Protein AF-A0A935QYA3-F1 (afdb_monomer_lite)

Radius of gyration: 26.05 Å; chains: 1; bounding box: 77×39×61 Å

Sequence (156 aa):
MDRRGAEPQGPGVSGHLERPPGGGLLWEVLRAERPELVHIHHLAQLGFGAARLCAEAGAAVALTLHDPHLLCARGQLINRALELCPGPGPDRCAVCLAEHLRARPGLSALAPSRAAWASTRRSSGPSPRRARGRRPSRRSAHETPPGRGFCAARIS

pLDDT: mean 71.77, std 23.1, range [34.03, 98.25]

Structure (mmCIF, N/CA/C/O backbone):
data_AF-A0A935QYA3-F1
#
_entry.id   AF-A0A935QYA3-F1
#
loop_
_atom_site.group_PDB
_atom_site.id
_atom_site.type_symbol
_atom_site.label_atom_id
_atom_site.label_alt_id
_atom_site.label_comp_id
_atom_site.label_asym_id
_atom_site.label_entity_id
_atom_site.label_seq_id
_atom_site.pdbx_PDB_ins_code
_atom_site.Cartn_x
_atom_site.Cartn_y
_atom_site.Cartn_z
_atom_site.occupancy
_atom_site.B_iso_or_equiv
_atom_site.auth_seq_id
_atom_site.auth_comp_id
_atom_site.auth_asym_id
_atom_site.auth_atom_id
_atom_site.pdbx_PDB_model_num
ATOM 1 N N . MET A 1 1 ? 24.873 -28.965 35.260 1.00 43.97 1 MET A N 1
ATOM 2 C CA . MET A 1 1 ? 24.305 -29.534 34.021 1.00 43.97 1 MET A CA 1
ATOM 3 C C . MET A 1 1 ? 22.820 -29.219 33.993 1.00 43.97 1 MET A C 1
ATOM 5 O O . MET A 1 1 ? 22.052 -29.909 34.640 1.00 43.97 1 MET A O 1
ATOM 9 N N . ASP A 1 2 ? 22.440 -28.167 33.276 1.00 37.41 2 ASP A N 1
ATOM 10 C CA . ASP A 1 2 ? 21.095 -28.013 32.717 1.00 37.41 2 ASP A CA 1
ATOM 11 C C . ASP A 1 2 ? 21.296 -27.491 31.289 1.00 37.41 2 ASP A C 1
ATOM 13 O O . ASP A 1 2 ? 21.904 -26.441 31.074 1.00 37.41 2 ASP A O 1
ATOM 17 N N . ARG A 1 3 ? 20.925 -28.325 30.316 1.00 43.88 3 ARG A N 1
ATOM 18 C CA . ARG A 1 3 ? 21.094 -28.098 28.880 1.00 43.88 3 ARG A CA 1
ATOM 19 C C . ARG A 1 3 ? 19.834 -27.412 28.359 1.00 43.88 3 ARG A C 1
ATOM 21 O O . ARG A 1 3 ? 18.959 -28.073 27.811 1.00 43.88 3 ARG A O 1
ATOM 28 N N . ARG A 1 4 ? 19.762 -26.087 28.467 1.00 44.53 4 ARG A N 1
ATOM 29 C CA . ARG A 1 4 ? 18.854 -25.297 27.624 1.00 44.53 4 ARG A CA 1
ATOM 30 C C . ARG A 1 4 ? 19.629 -24.811 26.412 1.00 44.53 4 ARG A C 1
ATOM 32 O O . ARG A 1 4 ? 20.399 -23.860 26.482 1.00 44.53 4 ARG A O 1
ATOM 39 N N . GLY A 1 5 ? 19.497 -25.597 25.345 1.00 34.03 5 GLY A N 1
ATOM 40 C CA . GLY A 1 5 ? 20.102 -25.348 24.048 1.00 34.03 5 GLY A CA 1
ATOM 41 C C . GLY A 1 5 ? 19.712 -23.974 23.522 1.00 34.03 5 GLY A C 1
ATOM 42 O O . GLY A 1 5 ? 18.558 -23.567 23.615 1.00 34.03 5 GLY A O 1
ATOM 43 N N . ALA A 1 6 ? 20.713 -23.274 22.998 1.00 37.97 6 ALA A N 1
ATOM 44 C CA . ALA A 1 6 ? 20.546 -22.034 22.272 1.00 37.97 6 ALA A CA 1
ATOM 45 C C . ALA A 1 6 ? 19.628 -22.272 21.068 1.00 37.97 6 ALA A C 1
ATOM 47 O O . ALA A 1 6 ? 19.945 -23.066 20.180 1.00 37.97 6 ALA A O 1
ATOM 48 N N . GLU A 1 7 ? 18.489 -21.588 21.055 1.00 38.00 7 GLU A N 1
ATOM 49 C CA . GLU A 1 7 ? 17.663 -21.456 19.864 1.00 38.00 7 GLU A CA 1
ATOM 50 C C . GLU A 1 7 ? 18.465 -20.643 18.829 1.00 38.00 7 GLU A C 1
ATOM 52 O O . GLU A 1 7 ? 19.023 -19.594 19.178 1.00 38.00 7 GLU A O 1
ATOM 57 N N . PRO A 1 8 ? 18.629 -21.123 17.584 1.00 36.47 8 PRO A N 1
ATOM 58 C CA . PRO A 1 8 ? 19.447 -20.423 16.611 1.00 36.47 8 PRO A CA 1
ATOM 59 C C . PRO A 1 8 ? 18.724 -19.143 16.188 1.00 36.47 8 PRO A C 1
ATOM 61 O O . PRO A 1 8 ? 17.626 -19.187 15.638 1.00 36.47 8 PRO A O 1
ATOM 64 N N . GLN A 1 9 ? 19.363 -17.998 16.430 1.00 38.69 9 GLN A N 1
ATOM 65 C CA . GLN A 1 9 ? 18.914 -16.705 15.924 1.00 38.69 9 GLN A CA 1
ATOM 66 C C . GLN A 1 9 ? 19.033 -16.702 14.393 1.00 38.69 9 GLN A C 1
ATOM 68 O O . GLN A 1 9 ? 20.090 -16.411 13.831 1.00 38.69 9 GLN A O 1
ATOM 73 N N . GLY A 1 10 ? 17.955 -17.101 13.716 1.00 34.72 10 GLY A N 1
ATOM 74 C CA . GLY A 1 10 ? 17.811 -16.965 12.270 1.00 34.72 10 GLY A CA 1
ATOM 75 C C . GLY A 1 10 ? 17.764 -15.488 11.856 1.00 34.72 10 GLY A C 1
ATOM 76 O O . GLY A 1 10 ? 17.430 -14.627 12.673 1.00 34.72 10 GLY A O 1
ATOM 77 N N . PRO A 1 11 ? 18.111 -15.160 10.600 1.00 35.81 11 PRO A N 1
ATOM 78 C CA . PRO A 1 11 ? 18.190 -13.778 10.153 1.00 35.81 11 PRO A CA 1
ATOM 79 C C . PRO A 1 11 ? 16.805 -13.125 10.231 1.00 35.81 11 PRO A C 1
ATOM 81 O O . PRO A 1 11 ? 15.847 -13.595 9.617 1.00 35.81 11 PRO A O 1
ATOM 84 N N . GLY A 1 12 ? 16.721 -12.044 11.009 1.00 34.72 12 GLY A N 1
ATOM 85 C CA . GLY A 1 12 ? 15.501 -11.285 11.253 1.00 34.72 12 GLY A CA 1
ATOM 86 C C . GLY A 1 12 ? 14.812 -10.877 9.954 1.00 34.72 12 GLY A C 1
ATOM 87 O O . GLY A 1 12 ? 15.365 -10.157 9.118 1.00 34.72 12 GLY A O 1
ATOM 88 N N . VAL A 1 13 ? 13.574 -11.334 9.794 1.00 40.66 13 VAL A N 1
ATOM 89 C CA . VAL A 1 13 ? 12.679 -10.904 8.723 1.00 40.66 13 VAL A CA 1
ATOM 90 C C . VAL A 1 13 ? 12.331 -9.434 8.978 1.00 40.66 13 VAL A C 1
ATOM 92 O O . VAL A 1 13 ? 11.560 -9.083 9.865 1.00 40.66 13 VAL A O 1
ATOM 95 N N . SER A 1 14 ? 12.957 -8.546 8.205 1.00 36.50 14 SER A N 1
ATOM 96 C CA . SER A 1 14 ? 12.685 -7.108 8.220 1.00 36.50 14 SER A CA 1
ATOM 97 C C . SER A 1 14 ? 11.328 -6.824 7.579 1.00 36.50 14 SER A C 1
ATOM 99 O O . SER A 1 14 ? 11.228 -6.572 6.379 1.00 36.50 14 SER A O 1
ATOM 101 N N . GLY A 1 15 ? 10.268 -6.870 8.375 1.00 34.34 15 GLY A N 1
ATOM 102 C CA . GLY A 1 15 ? 8.948 -6.435 7.945 1.00 34.34 15 GLY A CA 1
ATOM 103 C C . GLY A 1 15 ? 8.024 -6.272 9.134 1.00 34.34 15 GLY A C 1
ATOM 104 O O . GLY A 1 15 ? 7.531 -7.277 9.610 1.00 34.34 15 GLY A O 1
ATOM 105 N N . HIS A 1 16 ? 7.846 -5.020 9.580 1.00 45.81 16 HIS A N 1
ATOM 106 C CA . HIS A 1 16 ? 6.740 -4.345 10.299 1.00 45.81 16 HIS A CA 1
ATOM 107 C C . HIS A 1 16 ? 5.545 -5.137 10.901 1.00 45.81 16 HIS A C 1
ATOM 109 O O . HIS A 1 16 ? 4.469 -4.569 11.073 1.00 45.81 16 HIS A O 1
ATOM 115 N N . LEU A 1 17 ? 5.684 -6.416 11.230 1.00 44.78 17 LEU A N 1
ATOM 116 C CA . LEU A 1 17 ? 4.629 -7.268 11.775 1.00 44.78 17 LEU A CA 1
ATOM 117 C C . LEU A 1 17 ? 4.764 -7.458 13.290 1.00 44.78 17 LEU A C 1
ATOM 119 O O . LEU A 1 17 ? 3.824 -7.924 13.928 1.00 44.78 17 LEU A O 1
ATOM 123 N N . GLU A 1 18 ? 5.906 -7.087 13.872 1.00 47.34 18 GLU A N 1
ATOM 124 C CA . GLU A 1 18 ? 6.115 -7.125 15.316 1.00 47.34 18 GLU A CA 1
ATOM 125 C C . GLU A 1 18 ? 5.677 -5.806 15.959 1.00 47.34 18 GLU A C 1
ATOM 127 O O . GLU A 1 18 ? 6.118 -4.715 15.595 1.00 47.34 18 GLU A O 1
ATOM 132 N N . ARG A 1 19 ? 4.768 -5.927 16.929 1.00 54.94 19 ARG A N 1
ATOM 133 C CA . ARG A 1 19 ? 4.268 -4.834 17.766 1.00 54.94 19 ARG A CA 1
ATOM 134 C C . ARG A 1 19 ? 5.417 -4.287 18.633 1.00 54.94 19 ARG A C 1
ATOM 136 O O . ARG A 1 19 ? 5.874 -5.034 19.500 1.00 54.94 19 ARG A O 1
ATOM 143 N N . PRO A 1 20 ? 5.845 -3.015 18.500 1.00 47.22 20 PRO A N 1
ATOM 144 C CA . PRO A 1 20 ? 6.753 -2.426 19.479 1.00 47.22 20 PRO A CA 1
ATOM 145 C C . PRO A 1 20 ? 6.074 -2.370 20.864 1.00 47.22 20 PRO A C 1
ATOM 147 O O . PRO A 1 20 ? 4.853 -2.191 20.943 1.00 47.22 20 PRO A O 1
ATOM 150 N N . PRO A 1 21 ? 6.812 -2.568 21.971 1.00 44.06 21 PRO A N 1
ATOM 151 C CA . PRO A 1 21 ? 6.255 -2.415 23.312 1.00 44.06 21 PRO A CA 1
ATOM 152 C C . PRO A 1 21 ? 5.794 -0.962 23.513 1.00 44.06 21 PRO A C 1
ATOM 154 O O . PRO A 1 21 ? 6.567 -0.033 23.312 1.00 44.06 21 PRO A O 1
ATOM 157 N N . GLY A 1 22 ? 4.520 -0.785 23.880 1.00 53.19 22 GLY A N 1
ATOM 158 C CA . GLY A 1 22 ? 3.802 0.486 23.725 1.00 53.19 22 GLY A CA 1
ATOM 159 C C . GLY A 1 22 ? 3.168 0.538 22.337 1.00 53.19 22 GLY A C 1
ATOM 160 O O . GLY A 1 22 ? 3.839 0.836 21.356 1.00 53.19 22 GLY A O 1
ATOM 161 N N . GLY A 1 23 ? 1.894 0.134 22.238 1.00 58.88 23 GLY A N 1
ATOM 162 C CA . GLY A 1 23 ? 1.193 0.051 20.954 1.00 58.88 23 GLY A CA 1
ATOM 163 C C . GLY A 1 23 ? 1.338 1.364 20.189 1.00 58.88 23 GLY A C 1
ATOM 164 O O . GLY A 1 23 ? 1.126 2.415 20.773 1.00 58.88 23 GLY A O 1
ATOM 165 N N . GLY A 1 24 ? 1.756 1.303 18.921 1.00 80.19 24 GLY A N 1
ATOM 166 C CA . GLY A 1 24 ? 2.082 2.506 18.144 1.00 80.19 24 GLY A CA 1
ATOM 167 C C . GLY A 1 24 ? 0.908 3.482 18.000 1.00 80.19 24 GLY A C 1
ATOM 168 O O . GLY A 1 24 ? -0.212 3.164 18.381 1.00 80.19 24 GLY A O 1
ATOM 169 N N . LEU A 1 25 ? 1.143 4.639 17.374 1.00 87.12 25 LEU A N 1
ATOM 170 C CA . LEU A 1 25 ? 0.204 5.778 17.292 1.00 87.12 25 LEU A CA 1
ATOM 171 C C . LEU A 1 25 ? -1.274 5.410 17.050 1.00 87.12 25 LEU A C 1
ATOM 173 O O . LEU A 1 25 ? -2.162 5.970 17.684 1.00 87.12 25 LEU A O 1
ATOM 177 N N . LEU A 1 26 ? -1.562 4.449 16.163 1.00 89.69 26 LEU A N 1
ATOM 178 C CA . LEU A 1 26 ? -2.937 3.997 15.917 1.00 89.69 26 LEU A CA 1
ATOM 179 C C . LEU A 1 26 ? -3.597 3.411 17.179 1.00 89.69 26 LEU A C 1
ATOM 181 O O . LEU A 1 26 ? -4.759 3.690 17.449 1.00 89.69 26 LEU A O 1
ATOM 185 N N . TRP A 1 27 ? -2.867 2.617 17.962 1.00 91.06 27 TRP A N 1
ATOM 186 C CA . TRP A 1 27 ? -3.356 2.047 19.217 1.00 91.06 27 TRP A CA 1
ATOM 187 C C . TRP A 1 27 ? -3.656 3.123 20.260 1.00 91.06 27 TRP A C 1
ATOM 189 O O . TRP A 1 27 ? -4.688 3.059 20.926 1.00 91.06 27 TRP A O 1
ATOM 199 N N . GLU A 1 28 ? -2.774 4.113 20.391 1.00 92.00 28 GLU A N 1
ATOM 200 C CA . GLU A 1 28 ? -2.955 5.223 21.330 1.00 92.00 28 GLU A CA 1
ATOM 201 C C . GLU A 1 28 ? -4.242 5.994 21.017 1.00 92.00 28 GLU A C 1
ATOM 203 O O . GLU A 1 28 ? -5.062 6.211 21.911 1.00 92.00 28 GLU A O 1
ATOM 208 N N . VAL A 1 29 ? -4.478 6.296 19.736 1.00 93.88 29 VAL A N 1
ATOM 209 C CA . VAL A 1 29 ? -5.713 6.944 19.270 1.00 93.88 29 VAL A CA 1
ATOM 210 C C . VAL A 1 29 ? -6.939 6.071 19.543 1.00 93.88 29 VAL A C 1
ATOM 212 O O . VAL A 1 29 ? -7.921 6.554 20.098 1.00 93.88 29 VAL A O 1
ATOM 215 N N . LEU A 1 30 ? -6.891 4.774 19.223 1.00 94.75 30 LEU A N 1
ATOM 216 C CA . LEU A 1 30 ? -8.014 3.859 19.469 1.00 94.75 30 LEU A CA 1
ATOM 217 C C . LEU A 1 30 ? -8.387 3.783 20.957 1.00 94.75 30 LEU A C 1
ATOM 219 O O . LEU A 1 30 ? -9.569 3.721 21.297 1.00 94.7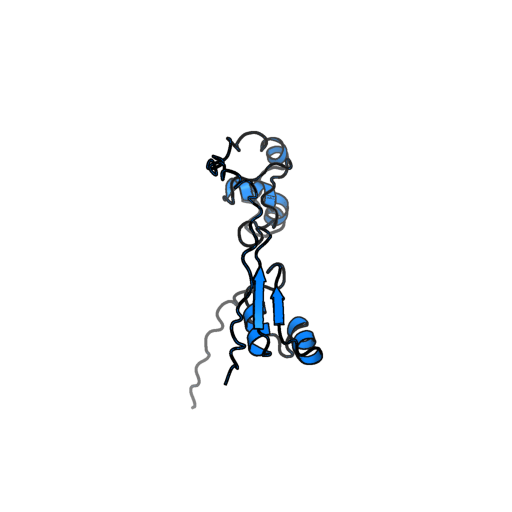5 30 LEU A O 1
ATOM 223 N N . ARG A 1 31 ? -7.392 3.805 21.851 1.00 93.81 31 ARG A N 1
ATOM 224 C CA . ARG A 1 31 ? -7.606 3.774 23.305 1.00 93.81 31 ARG A CA 1
ATOM 225 C C . ARG A 1 31 ? -8.141 5.090 23.857 1.00 93.81 31 ARG A C 1
ATOM 227 O O . ARG A 1 31 ? -8.934 5.039 24.796 1.00 93.81 31 ARG A O 1
ATOM 234 N N . ALA A 1 32 ? -7.702 6.220 23.311 1.00 95.56 32 ALA A N 1
ATOM 235 C CA . ALA A 1 32 ? -8.160 7.541 23.723 1.00 95.56 32 ALA A CA 1
ATOM 236 C C . ALA A 1 32 ? -9.602 7.804 23.261 1.00 95.56 32 ALA A C 1
ATOM 238 O O . ALA A 1 32 ? -10.463 8.130 24.076 1.00 95.56 32 ALA A O 1
ATOM 239 N N . GLU A 1 33 ? -9.873 7.582 21.975 1.00 97.50 33 GLU A N 1
ATOM 240 C CA . GLU A 1 33 ? -11.150 7.938 21.348 1.00 97.50 33 GLU A CA 1
ATOM 241 C C . GLU A 1 33 ? -12.244 6.888 21.576 1.00 97.50 33 GLU A C 1
ATOM 243 O O . GLU A 1 33 ? -13.425 7.224 21.599 1.00 97.50 33 GLU A O 1
ATOM 248 N N . ARG A 1 34 ? -11.869 5.614 21.766 1.00 97.44 34 ARG A N 1
ATOM 249 C CA . ARG A 1 34 ? -12.795 4.473 21.922 1.00 97.44 34 ARG A CA 1
ATOM 250 C C . ARG A 1 34 ? -13.919 4.459 20.864 1.00 97.44 34 ARG A C 1
ATOM 252 O O . ARG A 1 34 ? -15.096 4.440 21.227 1.00 97.44 34 ARG A O 1
ATOM 259 N N . PRO A 1 35 ? -13.583 4.484 19.561 1.00 97.94 35 PRO A N 1
ATOM 260 C CA . PRO A 1 35 ? -14.585 4.572 18.508 1.00 97.94 35 PRO A CA 1
ATOM 261 C C . PRO A 1 35 ? -15.424 3.294 18.412 1.00 97.94 35 PRO A C 1
ATOM 263 O O . PRO A 1 35 ? -14.902 2.185 18.506 1.00 97.94 35 PRO A O 1
ATOM 266 N N . GLU A 1 36 ? -16.715 3.448 18.124 1.00 98.25 36 GLU A N 1
ATOM 267 C CA . GLU A 1 36 ? -17.612 2.318 17.835 1.00 98.25 36 GLU A CA 1
ATOM 268 C C . GLU A 1 36 ? -17.390 1.757 16.420 1.00 98.25 36 GLU A C 1
ATOM 270 O O . GLU A 1 36 ? -17.580 0.565 16.175 1.00 98.25 36 GLU A O 1
ATOM 275 N N . LEU A 1 37 ? -16.956 2.609 15.483 1.00 97.94 37 LEU A N 1
ATOM 276 C CA . LEU A 1 37 ? -16.696 2.267 14.086 1.00 97.94 37 LEU A CA 1
ATOM 277 C C . LEU A 1 37 ? -15.431 2.966 13.584 1.00 97.94 37 LEU A C 1
ATOM 279 O O . LEU A 1 37 ? -15.283 4.180 13.710 1.00 97.94 37 LEU A O 1
ATOM 283 N N . VAL A 1 38 ? -14.563 2.204 12.925 1.00 97.19 38 VAL A N 1
ATOM 284 C CA . VAL A 1 38 ? -13.417 2.719 12.174 1.00 97.19 38 VAL A CA 1
ATOM 285 C C . VAL A 1 38 ? -13.624 2.435 10.692 1.00 97.19 38 VAL A C 1
ATOM 287 O O . VAL A 1 38 ? -13.772 1.285 10.277 1.00 97.19 38 VAL A O 1
ATOM 290 N N . HIS A 1 39 ? -13.602 3.488 9.875 1.00 96.75 39 HIS A N 1
ATOM 291 C CA . HIS A 1 39 ? -13.653 3.376 8.418 1.00 96.75 39 HIS A CA 1
ATOM 292 C C . HIS A 1 39 ? -12.259 3.566 7.820 1.00 96.75 39 HIS A C 1
ATOM 294 O O . HIS A 1 39 ? -11.719 4.668 7.799 1.00 96.75 39 HIS A O 1
ATOM 300 N N . ILE A 1 40 ? -11.675 2.485 7.312 1.00 93.56 40 ILE A N 1
ATOM 301 C CA . ILE A 1 40 ? -10.367 2.489 6.661 1.00 93.56 40 ILE A CA 1
ATOM 302 C C . ILE A 1 40 ? -10.561 2.718 5.162 1.00 93.56 40 ILE A C 1
ATOM 304 O O . ILE A 1 40 ? -11.195 1.920 4.467 1.00 93.56 40 ILE A O 1
ATOM 308 N N . HIS A 1 41 ? -10.000 3.816 4.661 1.00 91.94 41 HIS A N 1
ATOM 309 C CA . HIS A 1 41 ? -10.077 4.197 3.248 1.00 91.94 41 HIS A CA 1
ATOM 310 C C . HIS A 1 41 ? -8.922 3.617 2.429 1.00 91.94 41 HIS A C 1
ATOM 312 O O . HIS A 1 41 ? -9.090 3.306 1.259 1.00 91.94 41 HIS A O 1
ATOM 318 N N . HIS A 1 42 ? -7.751 3.428 3.029 1.00 88.69 42 HIS A N 1
ATOM 319 C CA . HIS A 1 42 ? -6.623 2.786 2.366 1.00 88.69 42 HIS A CA 1
ATOM 320 C C . HIS A 1 42 ? -5.668 2.181 3.388 1.00 88.69 42 HIS A C 1
ATOM 322 O O . HIS A 1 42 ? -5.557 2.657 4.517 1.00 88.69 42 HIS A O 1
ATOM 328 N N . LEU A 1 43 ? -4.926 1.153 2.984 1.00 87.31 43 LEU A N 1
ATOM 329 C CA . LEU A 1 43 ? -3.956 0.473 3.854 1.00 87.31 43 LEU A CA 1
ATOM 330 C C . LEU A 1 43 ? -2.526 1.007 3.696 1.00 87.31 43 LEU A C 1
ATOM 332 O O . LEU A 1 43 ? -1.592 0.475 4.299 1.00 87.31 43 LEU A O 1
ATOM 336 N N . ALA A 1 44 ? -2.347 2.060 2.895 1.00 83.88 44 ALA A N 1
ATOM 337 C CA . ALA A 1 44 ? -1.072 2.747 2.742 1.00 83.88 44 ALA A CA 1
ATOM 338 C C . ALA A 1 44 ? -0.518 3.142 4.112 1.00 83.88 44 ALA A C 1
ATOM 340 O O . ALA A 1 44 ? -1.217 3.793 4.883 1.00 83.88 44 ALA A O 1
ATOM 341 N N . GLN A 1 45 ? 0.723 2.746 4.408 1.00 81.00 45 GLN A N 1
ATOM 342 C CA . GLN A 1 45 ? 1.437 3.048 5.662 1.00 81.00 45 GLN A CA 1
ATOM 343 C C . GLN A 1 45 ? 0.827 2.458 6.949 1.00 81.00 45 GLN A C 1
ATOM 345 O O . GLN A 1 45 ? 1.512 2.400 7.963 1.00 81.00 45 GLN A O 1
ATOM 350 N N . LEU A 1 46 ? -0.415 1.973 6.912 1.00 82.44 46 LEU A N 1
ATOM 351 C CA . L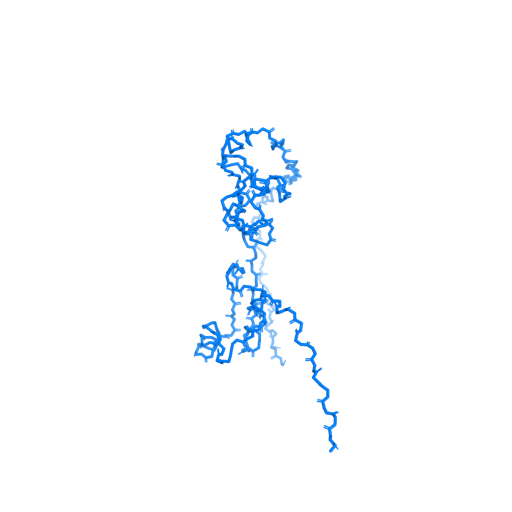EU A 1 46 ? -1.091 1.332 8.042 1.00 82.44 46 LEU A CA 1
ATOM 352 C C . LEU A 1 46 ? -0.836 -0.183 8.075 1.00 82.44 46 LEU A C 1
ATOM 354 O O . LEU A 1 46 ? -0.811 -0.799 9.139 1.00 82.44 46 LEU A O 1
ATOM 358 N N . GLY A 1 47 ? -0.630 -0.782 6.897 1.00 82.50 47 GLY A N 1
ATOM 359 C CA . GLY A 1 47 ? -0.445 -2.221 6.741 1.00 82.50 47 GLY A CA 1
ATOM 360 C C . GLY A 1 47 ? -1.718 -3.026 7.021 1.00 82.50 47 GLY A C 1
ATOM 361 O O . GLY A 1 47 ? -2.753 -2.504 7.431 1.00 82.50 47 GLY A O 1
ATOM 362 N N . PHE A 1 48 ? -1.651 -4.340 6.796 1.00 81.94 48 PHE A N 1
ATOM 363 C CA . PHE A 1 48 ? -2.804 -5.232 6.986 1.00 81.94 48 PHE A CA 1
ATOM 364 C C . PHE A 1 48 ? -3.170 -5.454 8.462 1.00 81.94 48 PHE A C 1
ATOM 366 O O . PHE A 1 48 ? -4.307 -5.808 8.765 1.00 81.94 48 PHE A O 1
ATOM 373 N N . GLY A 1 49 ? -2.231 -5.216 9.385 1.00 86.56 49 GLY A N 1
ATOM 374 C CA . GLY A 1 49 ? -2.459 -5.359 10.826 1.00 86.56 49 GLY A CA 1
ATOM 375 C C . GLY A 1 49 ? -3.410 -4.313 11.412 1.00 86.56 49 GLY A C 1
ATOM 376 O O . GLY A 1 49 ? -3.989 -4.547 12.467 1.00 86.56 49 GLY A O 1
ATOM 377 N N . ALA A 1 50 ? -3.627 -3.191 10.725 1.00 89.25 50 ALA A N 1
ATOM 378 C CA . ALA A 1 50 ? -4.438 -2.089 11.231 1.00 89.25 50 ALA A CA 1
ATOM 379 C C . ALA A 1 50 ? -5.897 -2.473 11.494 1.00 89.25 50 ALA A C 1
ATOM 381 O O . ALA A 1 50 ? -6.435 -2.165 12.551 1.00 89.25 50 ALA A O 1
ATOM 382 N N . ALA A 1 51 ? -6.523 -3.198 10.562 1.00 91.00 51 ALA A N 1
ATOM 383 C CA . ALA A 1 51 ? -7.903 -3.650 10.723 1.00 91.00 51 ALA A CA 1
ATOM 384 C C . ALA A 1 51 ? -8.049 -4.581 11.936 1.00 91.00 51 ALA A C 1
ATOM 386 O O . ALA A 1 51 ? -8.996 -4.457 12.710 1.00 91.00 51 ALA A O 1
ATOM 387 N N . ARG A 1 52 ? -7.069 -5.472 12.133 1.00 89.50 52 ARG A N 1
ATOM 388 C CA . ARG A 1 52 ? -7.003 -6.341 13.310 1.00 89.50 52 ARG A CA 1
ATOM 389 C C . ARG A 1 52 ? -6.853 -5.522 14.592 1.00 89.50 52 ARG A C 1
ATOM 391 O O . ARG A 1 52 ? -7.576 -5.779 15.544 1.00 89.50 52 ARG A O 1
ATOM 398 N N . LEU A 1 53 ? -5.977 -4.518 14.595 1.00 91.50 53 LEU A N 1
ATOM 399 C CA . LEU A 1 53 ? -5.756 -3.652 15.752 1.00 91.50 53 LEU A CA 1
ATOM 400 C C . LEU A 1 53 ? -7.023 -2.873 16.146 1.00 91.50 53 LEU A C 1
ATOM 402 O O . LEU A 1 53 ? -7.339 -2.775 17.328 1.00 91.50 53 LEU A O 1
ATOM 406 N N . CYS A 1 54 ? -7.778 -2.359 15.169 1.00 93.75 54 CYS A N 1
ATOM 407 C CA . CYS A 1 54 ? -9.062 -1.696 15.415 1.00 93.75 54 CYS A CA 1
ATOM 408 C C . CYS A 1 54 ? -10.096 -2.651 16.029 1.00 93.75 54 CYS A C 1
ATOM 410 O O . CYS A 1 54 ? -10.762 -2.287 16.996 1.00 93.75 54 CYS A O 1
ATOM 412 N N . ALA A 1 55 ? -10.191 -3.878 15.507 1.00 92.19 55 ALA A N 1
ATOM 413 C CA . ALA A 1 55 ? -11.088 -4.895 16.050 1.00 92.19 55 ALA A CA 1
ATOM 414 C C . ALA A 1 55 ? -10.689 -5.313 17.479 1.00 92.19 55 ALA A C 1
ATOM 416 O O . ALA A 1 55 ? -11.548 -5.430 18.349 1.00 92.19 55 ALA A O 1
ATOM 417 N N . GLU A 1 56 ? -9.390 -5.473 17.752 1.00 93.12 56 GLU A N 1
ATOM 418 C CA . GLU A 1 56 ? -8.862 -5.763 19.096 1.00 93.12 56 GLU A CA 1
ATOM 419 C C . GLU A 1 56 ? -9.123 -4.622 20.095 1.00 93.12 56 GLU A C 1
ATOM 421 O O . GLU A 1 56 ? -9.262 -4.869 21.292 1.00 93.12 56 GLU A O 1
ATOM 426 N N . ALA A 1 57 ? -9.239 -3.378 19.619 1.00 93.31 57 ALA A N 1
ATOM 427 C CA . ALA A 1 57 ? -9.646 -2.234 20.433 1.00 93.31 57 ALA A CA 1
ATOM 428 C C . ALA A 1 57 ? -11.166 -2.161 20.695 1.00 93.31 57 ALA A C 1
ATOM 430 O O . ALA A 1 57 ? -11.603 -1.297 21.454 1.00 93.31 57 ALA A O 1
ATOM 431 N N . GLY A 1 58 ? -11.961 -3.059 20.102 1.00 96.19 58 GLY A N 1
ATOM 432 C CA . GLY A 1 58 ? -13.413 -3.137 20.284 1.00 96.19 58 GLY A CA 1
ATOM 433 C C . GLY A 1 58 ? -14.242 -2.376 19.246 1.00 96.19 58 GLY A C 1
ATOM 434 O O . GLY A 1 58 ? -15.461 -2.319 19.388 1.00 96.19 58 GLY A O 1
ATOM 435 N N . ALA A 1 59 ? -13.621 -1.817 18.203 1.00 97.81 59 ALA A N 1
ATOM 436 C CA . ALA A 1 59 ? -14.338 -1.102 17.151 1.00 97.81 59 ALA A CA 1
ATOM 437 C C . ALA A 1 59 ? -14.842 -2.049 16.049 1.00 97.81 59 ALA A C 1
ATOM 439 O O . ALA A 1 59 ? -14.138 -2.976 15.632 1.00 97.81 59 ALA A O 1
ATOM 440 N N . ALA A 1 60 ? -16.020 -1.765 15.488 1.00 97.75 60 ALA A N 1
ATOM 441 C CA . ALA A 1 60 ? -16.400 -2.305 14.187 1.00 97.75 60 ALA A CA 1
ATOM 442 C C . ALA A 1 60 ? -15.488 -1.718 13.095 1.00 97.75 60 ALA A C 1
ATOM 444 O O . ALA A 1 60 ? -15.047 -0.572 13.191 1.00 97.75 60 ALA A O 1
ATOM 445 N N . VAL A 1 61 ? -15.206 -2.481 12.034 1.00 96.50 61 VAL A N 1
ATOM 446 C CA . VAL A 1 61 ? -14.295 -2.043 10.963 1.00 96.50 61 VAL A CA 1
ATOM 447 C C . VAL A 1 61 ? -14.997 -2.081 9.613 1.00 96.50 61 VAL A C 1
ATOM 449 O O . VAL A 1 61 ? -15.395 -3.143 9.136 1.00 96.50 61 VAL A O 1
ATOM 452 N N . ALA A 1 62 ? -15.094 -0.922 8.965 1.00 96.62 62 ALA A N 1
ATOM 453 C CA . ALA A 1 62 ? -15.466 -0.804 7.561 1.00 96.62 62 ALA A CA 1
ATOM 454 C C . ALA A 1 62 ? -14.203 -0.557 6.729 1.00 96.62 62 ALA A C 1
ATOM 456 O O . ALA A 1 62 ? -13.430 0.348 7.025 1.00 96.62 62 ALA A O 1
ATOM 457 N N . LEU A 1 63 ? -13.988 -1.338 5.671 1.00 93.44 63 LEU A N 1
ATOM 458 C CA . LEU A 1 63 ? -12.866 -1.156 4.748 1.00 93.44 63 LEU A CA 1
ATOM 459 C C . LEU A 1 63 ? -13.400 -0.812 3.359 1.00 93.44 63 LEU A C 1
ATOM 461 O O . LEU A 1 63 ? -14.220 -1.541 2.802 1.00 93.44 63 LEU A O 1
ATOM 465 N N . THR A 1 64 ? -12.919 0.280 2.772 1.00 93.50 64 THR A N 1
ATOM 466 C CA . THR A 1 64 ? -13.234 0.652 1.388 1.00 93.50 64 THR A CA 1
ATOM 467 C C . THR A 1 64 ? -11.950 0.833 0.606 1.00 93.50 64 THR A C 1
ATOM 469 O O . THR A 1 64 ? -11.260 1.822 0.786 1.00 93.50 64 THR A O 1
ATOM 472 N N . LEU A 1 65 ? -11.648 -0.100 -0.294 1.00 89.94 65 LEU A N 1
ATOM 473 C CA . LEU A 1 65 ? -10.468 -0.041 -1.156 1.00 89.94 65 LEU A CA 1
ATOM 474 C C . LEU A 1 65 ? -10.771 0.806 -2.397 1.00 89.94 65 LEU A C 1
ATOM 476 O O . LEU A 1 65 ? -11.173 0.281 -3.435 1.00 89.94 65 LEU A O 1
ATOM 480 N N . HIS A 1 66 ? -10.642 2.123 -2.265 1.00 90.25 66 HIS A N 1
ATOM 481 C CA . HIS A 1 66 ? -10.941 3.065 -3.349 1.00 90.25 66 HIS A CA 1
ATOM 482 C C . HIS A 1 66 ? -9.708 3.441 -4.186 1.00 90.25 66 HIS A C 1
ATOM 484 O O . HIS A 1 66 ? -9.846 4.072 -5.234 1.00 90.25 66 HIS A O 1
ATOM 490 N N . ASP A 1 67 ? -8.518 3.010 -3.771 1.00 90.12 67 ASP A N 1
ATOM 491 C CA . ASP A 1 67 ? -7.264 3.202 -4.486 1.00 90.12 67 ASP A CA 1
ATOM 492 C C . ASP A 1 67 ? -6.575 1.852 -4.799 1.00 90.12 67 ASP A C 1
ATOM 494 O O . ASP A 1 67 ? -6.869 0.820 -4.184 1.00 90.12 67 ASP A O 1
ATOM 498 N N . PRO A 1 68 ? -5.652 1.817 -5.776 1.00 91.44 68 PRO A N 1
ATOM 499 C CA . PRO A 1 68 ? -4.985 0.586 -6.174 1.00 91.44 68 PRO A CA 1
ATOM 500 C C . PRO A 1 68 ? -3.690 0.277 -5.395 1.00 91.44 68 PRO A C 1
ATOM 502 O O . PRO A 1 68 ? -2.817 -0.402 -5.950 1.00 91.44 68 PRO A O 1
ATOM 505 N N . HIS A 1 69 ? -3.511 0.723 -4.142 1.00 88.19 69 HIS A N 1
ATOM 506 C CA . HIS A 1 69 ? -2.270 0.485 -3.382 1.00 88.19 69 HIS A CA 1
ATOM 507 C C . HIS A 1 69 ? -1.875 -0.977 -3.256 1.00 88.19 69 HIS A C 1
ATOM 509 O O . HIS A 1 69 ? -0.686 -1.287 -3.268 1.00 88.19 69 HIS A O 1
ATOM 515 N N . LEU A 1 70 ? -2.855 -1.875 -3.166 1.00 88.06 70 LEU A N 1
ATOM 516 C CA . LEU A 1 70 ? -2.595 -3.310 -3.044 1.00 88.06 70 LEU A CA 1
ATOM 517 C C . LEU A 1 70 ? -2.065 -3.934 -4.343 1.00 88.06 70 LEU A C 1
ATOM 519 O O . LEU A 1 70 ? -1.463 -5.001 -4.314 1.00 88.06 70 LEU A O 1
ATOM 523 N N . LEU A 1 71 ? -2.279 -3.274 -5.484 1.00 90.62 71 LEU A N 1
ATOM 524 C CA . LEU A 1 71 ? -1.897 -3.768 -6.811 1.00 90.62 71 LEU A CA 1
ATOM 525 C C . LEU A 1 71 ? -0.690 -3.026 -7.388 1.00 90.62 71 LEU A C 1
ATOM 527 O O . LEU A 1 71 ? 0.012 -3.544 -8.256 1.00 90.62 71 LEU A O 1
ATOM 531 N N . CYS A 1 72 ? -0.465 -1.786 -6.961 1.00 92.12 72 CYS A N 1
ATOM 532 C CA . CYS A 1 72 ? 0.528 -0.896 -7.535 1.00 92.12 72 CYS A CA 1
ATOM 533 C C . CYS A 1 72 ? 1.434 -0.335 -6.443 1.00 92.12 72 CYS A C 1
ATOM 535 O O . CYS A 1 72 ? 0.984 0.416 -5.585 1.00 92.12 72 CYS A O 1
ATOM 537 N N . ALA A 1 73 ? 2.743 -0.567 -6.563 1.00 89.38 73 ALA A N 1
ATOM 538 C CA . ALA A 1 73 ? 3.738 0.011 -5.656 1.00 89.38 73 ALA A CA 1
ATOM 539 C C . ALA A 1 73 ? 3.758 1.558 -5.651 1.00 89.38 73 ALA A C 1
ATOM 541 O O . ALA A 1 73 ? 4.292 2.159 -4.728 1.00 89.38 73 ALA A O 1
ATOM 542 N N . ARG A 1 74 ? 3.164 2.213 -6.663 1.00 90.25 74 ARG A N 1
ATOM 543 C CA . ARG A 1 74 ? 2.957 3.673 -6.701 1.00 90.25 74 ARG A CA 1
ATOM 544 C C . ARG A 1 74 ? 1.549 4.124 -6.284 1.00 90.25 74 ARG A C 1
ATOM 546 O O . ARG A 1 74 ? 1.269 5.315 -6.359 1.00 90.25 74 ARG A O 1
ATOM 553 N N . GLY A 1 75 ? 0.642 3.201 -5.967 1.00 91.94 75 GLY A N 1
ATOM 554 C CA . GLY A 1 75 ? -0.711 3.509 -5.485 1.00 91.94 75 GLY A CA 1
ATOM 555 C C . GLY A 1 75 ? -1.669 4.157 -6.487 1.00 91.94 75 GLY A C 1
ATOM 556 O O . GLY A 1 75 ? -2.737 4.585 -6.090 1.00 91.94 75 GLY A O 1
ATOM 557 N N . GLN A 1 76 ? -1.325 4.245 -7.777 1.00 90.88 76 GLN A N 1
ATOM 558 C CA . GLN A 1 76 ? -2.094 5.066 -8.731 1.00 90.88 76 GLN A CA 1
ATOM 559 C C . GLN A 1 76 ? -2.567 4.342 -9.997 1.00 90.88 76 GLN A C 1
ATOM 561 O O . GLN A 1 76 ? -3.492 4.815 -10.640 1.00 90.88 76 GLN A O 1
ATOM 566 N N . LEU A 1 77 ? -1.942 3.221 -10.392 1.00 94.06 77 LEU A N 1
ATOM 567 C CA . LEU A 1 77 ? -2.170 2.576 -11.704 1.00 94.06 77 LEU A CA 1
ATOM 568 C C . LEU A 1 77 ? -2.178 3.560 -12.891 1.00 94.06 77 LEU A C 1
ATOM 570 O O . LEU A 1 77 ? -2.843 3.340 -13.893 1.00 94.06 77 LEU A O 1
ATOM 574 N N . ILE A 1 78 ? -1.381 4.619 -12.812 1.00 92.62 78 ILE A N 1
ATOM 575 C CA . ILE A 1 78 ? -1.177 5.601 -13.878 1.00 92.62 78 ILE A CA 1
ATOM 576 C C . ILE A 1 78 ? 0.300 5.564 -14.229 1.00 92.62 78 ILE A C 1
ATOM 578 O O . ILE A 1 78 ? 1.118 5.686 -13.323 1.00 92.62 78 ILE A O 1
ATOM 582 N N . ASN A 1 79 ? 0.674 5.335 -15.488 1.00 88.00 79 ASN A N 1
ATOM 583 C CA . ASN A 1 79 ? 2.073 5.237 -15.922 1.00 88.00 79 ASN A CA 1
ATOM 584 C C . ASN A 1 79 ? 2.796 6.609 -15.849 1.00 88.00 79 ASN A C 1
ATOM 586 O O . ASN A 1 79 ? 2.214 7.618 -15.463 1.00 88.00 79 ASN A O 1
ATOM 590 N N . ARG A 1 80 ? 4.097 6.668 -16.164 1.00 85.44 80 ARG A N 1
ATOM 591 C CA . ARG A 1 80 ? 4.850 7.944 -16.151 1.00 85.44 80 ARG A CA 1
ATOM 592 C C . ARG A 1 80 ? 4.422 8.921 -17.259 1.00 85.44 80 ARG A C 1
ATOM 594 O O . ARG A 1 80 ? 4.757 10.094 -17.171 1.00 85.44 80 ARG A O 1
ATOM 601 N N . ALA A 1 81 ? 3.684 8.447 -18.262 1.00 86.25 81 ALA A N 1
ATOM 602 C CA . ALA A 1 81 ? 3.076 9.257 -19.314 1.00 86.25 81 ALA A CA 1
ATOM 603 C C . ALA A 1 81 ? 1.656 9.746 -18.954 1.00 86.25 81 ALA A C 1
ATOM 605 O O . ALA A 1 81 ? 0.988 10.321 -19.805 1.00 86.25 81 ALA A O 1
ATOM 606 N N . LEU A 1 82 ? 1.211 9.548 -17.705 1.00 89.44 82 LEU A N 1
ATOM 607 C CA . LEU A 1 82 ? -0.125 9.904 -17.209 1.00 89.44 82 LEU A CA 1
ATOM 608 C C . LEU A 1 82 ? -1.281 9.126 -17.861 1.00 89.44 82 LEU A C 1
ATOM 610 O O . LEU A 1 82 ? -2.429 9.562 -17.839 1.00 89.44 82 LEU A O 1
ATOM 614 N N . GLU A 1 83 ? -1.002 7.937 -18.389 1.00 90.38 83 GLU A N 1
ATOM 615 C CA . GLU A 1 83 ? -2.007 7.047 -18.972 1.00 90.38 83 GLU A CA 1
ATOM 616 C C . GLU A 1 83 ? -2.383 5.935 -17.988 1.00 90.38 83 GLU A C 1
ATOM 618 O O . GLU A 1 83 ? -1.574 5.524 -17.149 1.00 90.38 83 GLU A O 1
ATOM 623 N N . LEU A 1 84 ? -3.594 5.387 -18.125 1.00 92.56 84 LEU A N 1
ATOM 624 C CA . LEU A 1 84 ? -4.022 4.237 -17.333 1.00 92.56 84 LEU A CA 1
ATOM 625 C C . LEU A 1 84 ? -3.091 3.041 -17.584 1.00 92.56 84 LEU A C 1
ATOM 627 O O . LEU A 1 84 ? -2.926 2.566 -18.708 1.00 92.56 84 LEU A O 1
ATOM 631 N N . CYS A 1 85 ? -2.500 2.532 -16.511 1.00 91.69 85 CYS A N 1
ATOM 632 C CA . CYS A 1 85 ? -1.685 1.332 -16.528 1.00 91.69 85 CYS A CA 1
ATOM 633 C C . CYS A 1 85 ? -2.589 0.095 -16.670 1.00 91.69 85 CYS A C 1
ATOM 635 O O . CYS A 1 85 ? -3.545 -0.038 -15.905 1.00 91.69 85 CYS A O 1
ATOM 637 N N . PRO A 1 86 ? -2.270 -0.860 -17.564 1.00 90.81 86 PRO A N 1
ATOM 638 C CA . PRO A 1 86 ? -3.047 -2.094 -17.705 1.00 90.81 86 PRO A CA 1
ATOM 639 C C . PRO A 1 86 ? -2.894 -3.049 -16.508 1.00 90.81 86 PRO A C 1
ATOM 641 O O . PRO A 1 86 ? -3.612 -4.040 -16.421 1.00 90.81 86 PRO A O 1
ATOM 644 N N . GLY A 1 87 ? -1.953 -2.776 -15.599 1.00 91.06 87 GLY A N 1
ATOM 645 C CA . GLY A 1 87 ? -1.715 -3.565 -14.394 1.00 91.06 87 GLY A CA 1
ATOM 646 C C . GLY A 1 87 ? -0.229 -3.799 -14.099 1.00 91.06 87 GLY A C 1
ATOM 647 O O . GLY A 1 87 ? 0.635 -3.542 -14.955 1.00 91.06 87 GLY A O 1
ATOM 648 N N . PRO A 1 88 ? 0.087 -4.288 -12.885 1.00 93.00 88 PRO A N 1
ATOM 649 C CA . PRO A 1 88 ? 1.457 -4.572 -12.475 1.00 93.00 88 PRO A CA 1
ATOM 650 C C . PRO A 1 88 ? 2.117 -5.617 -13.384 1.00 93.00 88 PRO A C 1
ATOM 652 O O . PRO A 1 88 ? 1.461 -6.480 -13.962 1.00 93.00 88 PRO A O 1
ATOM 655 N N . GLY A 1 89 ? 3.429 -5.505 -13.552 1.00 91.69 89 GLY A N 1
ATOM 656 C CA . GLY A 1 89 ? 4.261 -6.462 -14.278 1.00 91.69 89 GLY A CA 1
ATOM 657 C C . GLY A 1 89 ? 5.730 -6.070 -14.134 1.00 91.69 89 GLY A C 1
ATOM 658 O O . GLY A 1 89 ? 5.994 -4.869 -14.087 1.00 91.69 89 GLY A O 1
ATOM 659 N N . PRO A 1 90 ? 6.669 -7.025 -14.037 1.00 89.06 90 PRO A N 1
ATOM 660 C CA . PRO A 1 90 ? 8.054 -6.757 -13.640 1.00 89.06 90 PRO A CA 1
ATOM 661 C C . PRO A 1 90 ? 8.712 -5.664 -14.493 1.00 89.06 90 PRO A C 1
ATOM 663 O O . PRO A 1 90 ? 9.136 -4.649 -13.944 1.00 89.06 90 PRO A O 1
ATOM 666 N N . ASP A 1 91 ? 8.653 -5.776 -15.821 1.00 87.56 91 ASP A N 1
ATOM 667 C CA . ASP A 1 91 ? 9.279 -4.800 -16.727 1.00 87.56 91 ASP A CA 1
ATOM 668 C C . ASP A 1 91 ? 8.623 -3.411 -16.649 1.00 87.56 91 ASP A C 1
ATOM 670 O O . ASP A 1 91 ? 9.292 -2.379 -16.576 1.00 87.56 91 ASP A O 1
ATOM 674 N N . ARG A 1 92 ? 7.283 -3.364 -16.597 1.00 88.56 92 ARG A N 1
ATOM 675 C CA . ARG A 1 92 ? 6.517 -2.105 -16.497 1.00 88.56 92 ARG A CA 1
ATOM 676 C C . ARG A 1 92 ? 6.747 -1.411 -15.154 1.00 88.56 92 ARG A C 1
ATOM 678 O O . ARG A 1 92 ? 6.920 -0.190 -15.084 1.00 88.56 92 ARG A O 1
ATOM 685 N N . CYS A 1 93 ? 6.727 -2.189 -14.075 1.00 91.81 93 CYS A N 1
ATOM 686 C CA . CYS A 1 93 ? 6.939 -1.710 -12.718 1.00 91.81 93 CYS A CA 1
ATOM 687 C C . CYS A 1 93 ? 8.379 -1.235 -12.526 1.00 91.81 93 CYS A C 1
ATOM 689 O O . CYS A 1 93 ? 8.568 -0.217 -11.866 1.00 91.81 93 CYS A O 1
ATOM 691 N N . ALA A 1 94 ? 9.370 -1.881 -13.145 1.00 91.56 94 ALA A N 1
ATOM 692 C CA . ALA A 1 94 ? 10.764 -1.451 -13.076 1.00 91.56 94 ALA A CA 1
ATOM 693 C C . ALA A 1 94 ? 10.960 -0.022 -13.613 1.00 91.56 94 ALA A C 1
ATOM 695 O O . ALA A 1 94 ? 11.685 0.766 -13.011 1.00 91.56 94 ALA A O 1
ATOM 696 N N . VAL A 1 95 ? 10.233 0.384 -14.664 1.00 90.81 95 VAL A N 1
ATOM 697 C CA . VAL A 1 95 ? 10.235 1.783 -15.152 1.00 90.81 95 VAL A CA 1
ATOM 698 C C . VAL A 1 95 ? 9.689 2.748 -14.099 1.00 90.81 95 VAL A C 1
ATOM 700 O O . VAL A 1 95 ? 10.226 3.833 -13.864 1.00 90.81 95 VAL A O 1
ATOM 703 N N . CYS A 1 96 ? 8.609 2.358 -13.432 1.00 91.19 96 CYS A N 1
ATOM 704 C CA . CYS A 1 96 ? 7.987 3.154 -12.382 1.00 91.19 96 CYS A CA 1
ATOM 705 C C . CYS A 1 96 ? 8.896 3.283 -11.153 1.00 91.19 96 CYS A C 1
ATOM 707 O O . CYS A 1 96 ? 9.044 4.377 -10.609 1.00 91.19 96 CYS A O 1
ATOM 709 N N . LEU A 1 97 ? 9.529 2.178 -10.764 1.00 91.88 97 LEU A N 1
ATOM 710 C CA . LEU A 1 97 ? 10.331 2.019 -9.556 1.00 91.88 97 LEU A CA 1
ATOM 711 C C . LEU A 1 97 ? 11.828 2.255 -9.783 1.00 91.88 97 LEU A C 1
ATOM 713 O O . LEU A 1 97 ? 12.600 2.053 -8.856 1.00 91.88 97 LEU A O 1
ATOM 717 N N . ALA A 1 98 ? 12.243 2.703 -10.971 1.00 91.50 98 ALA A N 1
ATOM 718 C CA . ALA A 1 98 ? 13.649 2.772 -11.370 1.00 91.50 98 ALA A CA 1
ATOM 719 C C . ALA A 1 98 ? 14.550 3.441 -10.320 1.00 91.50 98 ALA A C 1
ATOM 721 O O . ALA 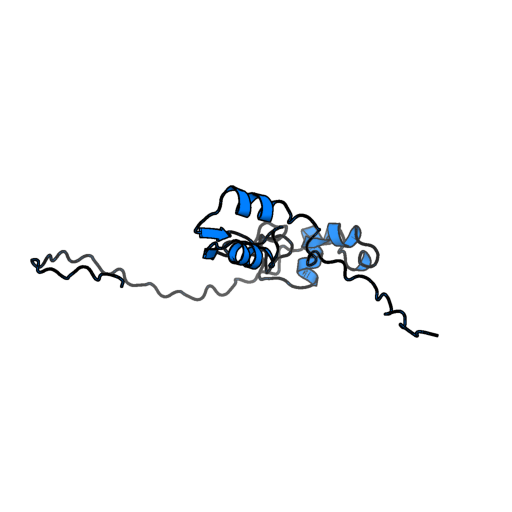A 1 98 ? 15.582 2.886 -9.972 1.00 91.50 98 ALA A O 1
ATOM 722 N N . GLU A 1 99 ? 14.145 4.585 -9.762 1.00 89.75 99 GLU A N 1
ATOM 723 C CA . GLU A 1 99 ? 14.930 5.256 -8.713 1.00 89.75 99 GLU A CA 1
ATOM 724 C C . GLU A 1 99 ? 15.024 4.435 -7.420 1.00 89.75 99 GLU A C 1
ATOM 726 O O . GLU A 1 99 ? 16.103 4.307 -6.851 1.00 89.75 99 GLU A O 1
ATOM 731 N N . HIS A 1 100 ? 13.926 3.798 -7.001 1.00 91.25 100 HIS A N 1
ATOM 732 C CA . HIS A 1 100 ? 13.931 2.911 -5.835 1.00 91.25 100 HIS A CA 1
ATOM 733 C C . HIS A 1 100 ? 14.814 1.678 -6.061 1.00 91.25 100 HIS A C 1
ATOM 735 O O . HIS A 1 100 ? 15.466 1.222 -5.129 1.00 91.25 100 HIS A O 1
ATOM 741 N N . LEU A 1 101 ? 14.845 1.140 -7.284 1.00 92.38 101 LEU A N 1
ATOM 742 C CA . LEU A 1 101 ? 15.690 -0.001 -7.640 1.00 92.38 101 LEU A CA 1
ATOM 743 C C . LEU A 1 101 ? 17.175 0.384 -7.674 1.00 92.38 101 LEU A C 1
ATOM 745 O O . LEU A 1 101 ? 17.995 -0.358 -7.144 1.00 92.38 101 LEU A O 1
ATOM 749 N N . ARG A 1 102 ? 17.532 1.559 -8.218 1.00 91.31 102 ARG A N 1
ATOM 750 C CA . ARG A 1 102 ? 18.929 2.044 -8.223 1.00 91.31 102 ARG A CA 1
ATOM 751 C C . ARG A 1 102 ? 19.466 2.302 -6.824 1.00 91.31 102 ARG A C 1
ATOM 753 O O . ARG A 1 102 ? 20.627 2.012 -6.566 1.00 91.31 102 ARG A O 1
ATOM 760 N N . ALA A 1 103 ? 18.624 2.828 -5.939 1.00 92.06 103 ALA A N 1
ATOM 761 C CA . ALA A 1 103 ? 19.003 3.125 -4.563 1.00 92.06 103 ALA A CA 1
ATOM 762 C C . ALA A 1 103 ? 19.136 1.871 -3.676 1.00 92.06 103 ALA A C 1
ATOM 764 O O . ALA A 1 103 ? 19.629 1.977 -2.556 1.00 92.06 103 ALA A O 1
ATOM 765 N N . ARG A 1 104 ? 18.692 0.689 -4.134 1.00 90.44 104 ARG A N 1
ATOM 766 C CA . ARG A 1 104 ? 18.725 -0.552 -3.346 1.00 90.44 104 ARG A CA 1
ATOM 767 C C . ARG A 1 104 ? 19.931 -1.425 -3.715 1.00 90.44 104 ARG A C 1
ATOM 769 O O . ARG A 1 104 ? 20.008 -1.892 -4.856 1.00 90.44 104 ARG A O 1
ATOM 776 N N . PRO A 1 105 ? 20.839 -1.7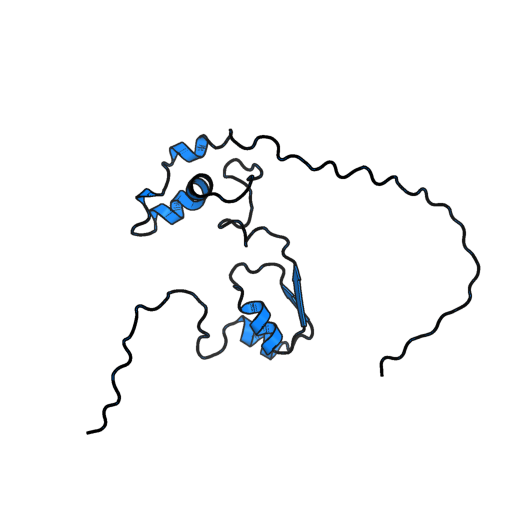12 -2.760 1.00 91.44 105 PRO A N 1
ATOM 777 C CA . PRO A 1 105 ? 21.941 -2.644 -2.978 1.00 91.44 105 PRO A CA 1
ATOM 778 C C . PRO A 1 105 ? 21.442 -3.993 -3.508 1.00 91.44 105 PRO A C 1
ATOM 780 O O . PRO A 1 105 ? 20.430 -4.513 -3.044 1.00 91.44 105 PRO A O 1
ATOM 783 N N . GLY A 1 106 ? 22.131 -4.541 -4.511 1.00 91.12 106 GLY A N 1
ATOM 784 C CA . GLY A 1 106 ? 21.778 -5.820 -5.138 1.00 91.12 106 GLY A CA 1
ATOM 785 C C . GLY A 1 106 ? 20.624 -5.775 -6.149 1.00 91.12 106 GLY A C 1
ATOM 786 O O . GLY A 1 106 ? 20.414 -6.761 -6.848 1.00 91.12 106 GLY A O 1
ATOM 787 N N . LEU A 1 107 ? 19.903 -4.653 -6.284 1.00 90.81 107 LEU A N 1
ATOM 788 C CA . LEU A 1 107 ? 18.772 -4.519 -7.221 1.00 90.81 107 LEU A CA 1
ATOM 789 C C . LEU A 1 107 ? 18.989 -3.465 -8.315 1.00 90.81 107 LEU A C 1
ATOM 791 O O . LEU A 1 107 ? 18.143 -3.310 -9.196 1.00 90.81 107 LEU A O 1
ATOM 795 N N . SER A 1 108 ? 20.126 -2.767 -8.308 1.00 88.88 108 SER A N 1
ATOM 796 C CA . SER A 1 108 ? 20.419 -1.687 -9.258 1.00 88.88 108 SER A CA 1
ATOM 797 C C . SER A 1 108 ? 20.419 -2.146 -10.721 1.00 88.88 108 SER A C 1
ATOM 799 O O . SER A 1 108 ? 19.966 -1.397 -11.584 1.00 88.88 108 SER A O 1
ATOM 801 N N . ALA A 1 109 ? 20.839 -3.386 -10.998 1.00 88.25 109 ALA A N 1
ATOM 802 C CA . ALA A 1 109 ? 20.836 -3.979 -12.339 1.00 88.25 109 ALA A CA 1
ATOM 803 C C . ALA A 1 109 ? 19.425 -4.148 -12.938 1.00 88.25 109 ALA A C 1
ATOM 805 O O . ALA A 1 109 ? 19.280 -4.228 -14.154 1.00 88.25 109 ALA A O 1
ATOM 806 N N . LEU A 1 110 ? 18.379 -4.167 -12.101 1.00 87.38 110 LEU A N 1
ATOM 807 C CA . LEU A 1 110 ? 16.981 -4.236 -12.543 1.00 87.38 110 LEU A CA 1
ATOM 808 C C . LEU A 1 110 ? 16.413 -2.859 -12.908 1.00 87.38 110 LEU A C 1
ATOM 810 O O . LEU A 1 110 ? 15.307 -2.764 -13.444 1.00 87.38 110 LEU A O 1
ATOM 814 N N . ALA A 1 111 ? 17.122 -1.775 -12.585 1.00 88.31 111 ALA A N 1
ATOM 815 C CA . ALA A 1 111 ? 16.646 -0.440 -12.880 1.00 88.31 111 ALA A CA 1
ATOM 816 C C . ALA A 1 111 ? 16.867 -0.108 -14.365 1.00 88.31 111 ALA A C 1
ATOM 818 O O . ALA A 1 111 ? 18.011 -0.053 -14.820 1.00 88.31 111 ALA A O 1
ATOM 819 N N . PRO A 1 112 ? 15.806 0.200 -15.130 1.00 84.50 112 PRO A N 1
ATOM 820 C CA . PRO A 1 112 ? 15.961 0.556 -16.531 1.00 84.50 112 PRO A CA 1
ATOM 821 C C . PRO A 1 112 ? 16.714 1.881 -16.672 1.00 84.50 112 PRO A C 1
ATOM 823 O O . PRO A 1 112 ? 16.737 2.708 -15.753 1.00 84.50 112 PRO A O 1
ATOM 826 N N . SER A 1 113 ? 17.307 2.126 -17.841 1.00 78.50 113 SER A N 1
ATOM 827 C CA . SER A 1 113 ? 17.963 3.405 -18.129 1.00 78.50 113 SER A CA 1
ATOM 828 C C . SER A 1 113 ? 16.968 4.571 -18.039 1.00 78.50 113 SER A C 1
ATOM 830 O O . SER A 1 113 ? 15.763 4.410 -18.247 1.00 78.50 113 SER A O 1
ATOM 832 N N . ARG A 1 114 ? 17.457 5.783 -17.743 1.00 70.00 114 ARG A N 1
ATOM 833 C CA . ARG A 1 114 ? 16.605 6.990 -17.708 1.00 70.00 114 ARG A CA 1
ATOM 834 C C . ARG A 1 114 ? 15.951 7.275 -19.071 1.00 70.00 114 ARG A C 1
ATOM 836 O O . ARG A 1 114 ? 14.865 7.837 -19.115 1.00 70.00 114 ARG A O 1
ATOM 843 N N . ALA A 1 115 ? 16.559 6.823 -20.171 1.00 65.69 115 ALA A N 1
ATOM 844 C CA . ALA A 1 115 ? 16.007 6.938 -21.523 1.00 65.69 115 ALA A CA 1
ATOM 845 C C . ALA A 1 115 ? 14.761 6.055 -21.748 1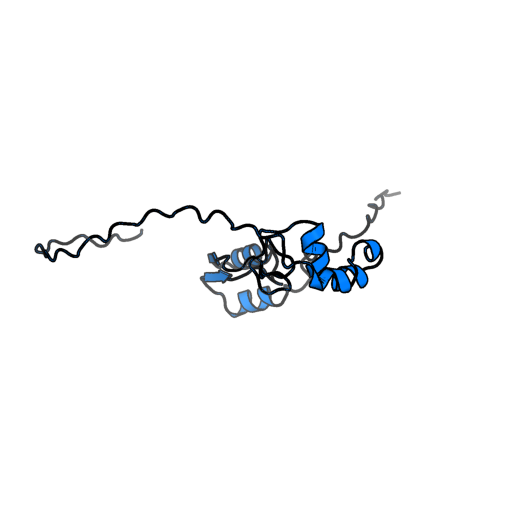.00 65.69 115 ALA A C 1
ATOM 847 O O . ALA A 1 115 ? 13.840 6.460 -22.456 1.00 65.69 115 ALA A O 1
ATOM 848 N N . ALA A 1 116 ? 14.670 4.893 -21.087 1.00 64.50 116 ALA A N 1
ATOM 849 C CA . ALA A 1 116 ? 13.506 4.002 -21.162 1.00 64.50 116 ALA A CA 1
ATOM 850 C C . ALA A 1 116 ? 12.220 4.622 -20.576 1.00 64.50 116 ALA A C 1
ATOM 852 O O . ALA A 1 116 ? 11.121 4.101 -20.757 1.00 64.50 116 ALA A O 1
ATOM 853 N N . TRP A 1 117 ? 12.333 5.758 -19.881 1.00 60.97 117 TRP A N 1
ATOM 854 C CA . TRP A 1 117 ? 11.189 6.496 -19.353 1.00 60.97 117 TRP A CA 1
ATOM 855 C C . TRP A 1 117 ? 10.368 7.165 -20.463 1.00 60.97 117 TRP A C 1
ATOM 857 O O . TRP A 1 117 ? 9.156 7.304 -20.314 1.00 60.97 117 TRP A O 1
ATOM 867 N N . ALA A 1 118 ? 11.003 7.533 -21.582 1.00 56.41 118 ALA A N 1
ATOM 868 C CA . ALA A 1 118 ? 10.362 8.245 -22.689 1.00 56.41 118 ALA A CA 1
ATOM 869 C C . ALA A 1 118 ? 9.563 7.328 -23.639 1.00 56.41 118 ALA A C 1
ATOM 871 O O . ALA A 1 118 ? 8.702 7.810 -24.381 1.00 56.41 118 ALA A O 1
ATOM 872 N N . SER A 1 119 ? 9.824 6.015 -23.626 1.00 55.00 119 SER A N 1
ATOM 873 C CA . SER A 1 119 ? 9.318 5.059 -24.624 1.00 55.00 119 SER A CA 1
ATOM 874 C C . SER A 1 119 ? 8.048 4.301 -24.217 1.00 55.00 119 SER A C 1
ATOM 876 O O . SER A 1 119 ? 7.494 3.570 -25.035 1.00 55.00 119 SER A O 1
ATOM 878 N N . THR A 1 120 ? 7.517 4.504 -23.006 1.00 54.38 120 THR A N 1
ATOM 879 C CA . THR A 1 120 ? 6.326 3.777 -22.507 1.00 54.38 120 THR A CA 1
ATOM 880 C C . THR A 1 120 ? 4.981 4.257 -23.073 1.00 54.38 120 THR A C 1
ATOM 882 O O . THR A 1 120 ? 3.936 3.779 -22.652 1.00 54.38 120 THR A O 1
ATOM 885 N N . ARG A 1 121 ? 5.004 5.115 -24.099 1.00 53.50 121 ARG A N 1
ATOM 886 C CA . ARG A 1 121 ? 3.836 5.658 -24.817 1.00 53.50 121 ARG A CA 1
ATOM 887 C C . ARG A 1 121 ? 3.082 4.652 -25.714 1.00 53.50 121 ARG A C 1
ATOM 889 O O . ARG A 1 121 ? 2.244 5.070 -26.502 1.00 53.50 121 ARG A O 1
ATOM 896 N N . ARG A 1 122 ? 3.434 3.355 -25.718 1.00 51.88 122 ARG A N 1
ATOM 897 C CA . ARG A 1 122 ? 3.086 2.460 -26.846 1.00 51.88 122 ARG A CA 1
ATOM 898 C C . ARG A 1 122 ? 2.575 1.048 -26.538 1.00 51.88 122 ARG A C 1
ATOM 900 O O . ARG A 1 122 ? 2.568 0.231 -27.451 1.00 51.88 122 ARG A O 1
ATOM 907 N N . SER A 1 123 ? 2.127 0.724 -25.323 1.00 50.56 123 SER A N 1
ATOM 908 C CA . SER A 1 123 ? 1.656 -0.654 -25.046 1.00 50.56 123 SER A CA 1
ATOM 909 C C . SER A 1 123 ? 0.339 -0.816 -24.283 1.00 50.56 123 SER A C 1
ATOM 911 O O . SER A 1 123 ? -0.045 -1.942 -23.977 1.00 50.56 123 SER A O 1
ATOM 913 N N . SER A 1 124 ? -0.435 0.243 -24.065 1.00 54.31 124 SER A N 1
ATOM 914 C CA . SER A 1 124 ? -1.846 0.117 -23.681 1.00 54.31 124 SER A CA 1
ATOM 915 C C . SER A 1 124 ? -2.722 0.125 -24.935 1.00 54.31 124 SER A C 1
ATOM 917 O O . SER A 1 124 ? -3.354 1.121 -25.277 1.00 54.31 124 SER A O 1
ATOM 919 N N . GLY A 1 125 ? -2.789 -1.022 -25.622 1.00 52.12 125 GLY A N 1
ATOM 920 C CA . GLY A 1 125 ? -3.962 -1.314 -26.450 1.00 52.12 125 GLY A CA 1
ATOM 921 C C . GLY A 1 125 ? -5.235 -1.133 -25.605 1.00 52.12 125 GLY A C 1
ATOM 922 O O . GLY A 1 125 ? -5.176 -1.300 -24.380 1.00 52.12 125 GLY A O 1
ATOM 923 N N . PRO A 1 126 ? -6.371 -0.736 -26.205 1.00 47.00 126 PRO A N 1
ATOM 924 C CA . PRO A 1 126 ? -7.572 -0.421 -25.447 1.00 47.00 126 PRO A CA 1
ATOM 925 C C . PRO A 1 126 ? -7.955 -1.615 -24.570 1.00 47.00 126 PRO A C 1
ATOM 927 O O . PRO A 1 126 ? -8.218 -2.708 -25.066 1.00 47.00 126 PRO A O 1
ATOM 930 N N . SER A 1 127 ? -7.988 -1.394 -23.251 1.00 50.44 127 SER A N 1
ATOM 931 C CA . SER A 1 127 ? -8.659 -2.306 -22.327 1.00 50.44 127 SER A CA 1
ATOM 932 C C . SER A 1 127 ? -10.062 -2.555 -22.884 1.00 50.44 127 SER A C 1
ATOM 934 O O . SER A 1 127 ? -10.742 -1.568 -23.203 1.00 50.44 127 SER A O 1
ATOM 936 N N . PRO A 1 128 ? -10.511 -3.814 -23.052 1.00 48.56 128 PRO A N 1
ATOM 937 C CA . PRO A 1 128 ? -11.877 -4.073 -23.452 1.00 48.56 128 PRO A CA 1
ATOM 938 C C . PRO A 1 128 ? -12.749 -3.526 -22.330 1.00 48.56 128 PRO A C 1
ATOM 940 O O . PRO A 1 128 ? -12.950 -4.162 -21.293 1.00 48.56 128 PRO A O 1
ATOM 943 N N . ARG A 1 129 ? -13.262 -2.306 -22.522 1.00 52.91 129 ARG A N 1
ATOM 944 C CA . ARG A 1 129 ? -14.408 -1.816 -21.775 1.00 52.91 129 ARG A CA 1
ATOM 945 C C . ARG A 1 129 ? -15.479 -2.861 -22.032 1.00 52.91 129 ARG A C 1
ATOM 947 O O . ARG A 1 129 ? -16.094 -2.858 -23.094 1.00 52.91 129 ARG A O 1
ATOM 954 N N . ARG A 1 130 ? -15.663 -3.794 -21.089 1.00 49.91 130 ARG A N 1
ATOM 955 C CA . ARG A 1 130 ? -16.847 -4.648 -21.047 1.00 49.91 130 ARG A CA 1
ATOM 956 C C . ARG A 1 130 ? -18.012 -3.696 -21.237 1.00 49.91 130 ARG A C 1
ATOM 958 O O . ARG A 1 130 ? -18.205 -2.803 -20.409 1.00 49.91 130 ARG A O 1
ATOM 965 N N . ALA A 1 131 ? -18.709 -3.850 -22.356 1.00 48.69 131 ALA A N 1
ATOM 966 C CA . ALA A 1 131 ? -19.938 -3.150 -22.639 1.00 48.69 131 ALA A CA 1
ATOM 967 C C . ALA A 1 131 ? -20.880 -3.430 -21.464 1.00 48.69 131 ALA A C 1
ATOM 969 O O . ALA A 1 131 ? -21.506 -4.485 -21.380 1.00 48.69 131 ALA A O 1
ATOM 970 N N . ARG A 1 132 ? -20.923 -2.517 -20.488 1.00 54.06 132 ARG A N 1
ATOM 971 C CA . ARG A 1 132 ? -22.008 -2.490 -19.519 1.00 54.06 132 ARG A CA 1
ATOM 972 C C . ARG A 1 132 ? -23.206 -2.076 -20.349 1.00 54.06 132 ARG A C 1
ATOM 974 O O . ARG A 1 132 ? -23.296 -0.924 -20.769 1.00 54.06 132 ARG A O 1
ATOM 981 N N . GLY A 1 133 ? -24.039 -3.061 -20.673 1.00 43.34 133 GLY A N 1
ATOM 982 C CA . GLY A 1 133 ? -25.289 -2.853 -21.378 1.00 43.34 133 GLY A CA 1
ATOM 983 C C . GLY A 1 133 ? -26.019 -1.662 -20.772 1.00 43.34 133 GLY A C 1
ATOM 984 O O . GLY A 1 133 ? -26.086 -1.519 -19.548 1.00 43.34 133 GLY A O 1
ATOM 985 N N . ARG A 1 134 ? -26.515 -0.784 -21.646 1.00 42.88 134 ARG A N 1
ATOM 986 C CA . ARG A 1 134 ? -27.468 0.267 -21.295 1.00 42.88 134 ARG A CA 1
ATOM 987 C C . ARG A 1 134 ? -28.515 -0.334 -20.354 1.00 42.88 134 ARG A C 1
ATOM 989 O O . ARG A 1 134 ? -29.314 -1.158 -20.785 1.00 42.88 134 ARG A O 1
ATOM 996 N N . ARG A 1 135 ? -28.530 0.083 -19.085 1.00 47.50 135 ARG A N 1
ATOM 997 C CA . ARG A 1 135 ? -29.739 -0.047 -18.267 1.00 47.50 135 ARG A CA 1
ATOM 998 C C . ARG A 1 135 ? -30.795 0.829 -18.947 1.00 47.50 135 ARG A C 1
ATOM 1000 O O . ARG A 1 135 ? -30.545 2.030 -19.063 1.00 47.50 135 ARG A O 1
ATOM 1007 N N . PRO A 1 136 ? -31.925 0.289 -19.431 1.00 43.03 136 PRO A N 1
ATOM 1008 C CA . PRO A 1 136 ? -33.009 1.146 -19.875 1.00 43.03 136 PRO A CA 1
ATOM 1009 C C . PRO A 1 136 ? -33.486 1.951 -18.665 1.00 43.03 136 PRO A C 1
ATOM 1011 O O . PRO A 1 136 ? -33.729 1.395 -17.590 1.00 43.03 136 PRO A O 1
ATOM 1014 N N . SER A 1 137 ? -33.554 3.272 -18.823 1.00 49.72 137 SER A N 1
ATOM 1015 C CA . SER A 1 137 ? -34.147 4.154 -17.830 1.00 49.72 137 SER A CA 1
ATOM 1016 C C . SER A 1 137 ? -35.606 3.746 -17.655 1.00 49.72 137 SER A C 1
ATOM 1018 O O . SER A 1 137 ? -36.418 3.861 -18.575 1.00 49.72 137 SER A O 1
ATOM 1020 N N . ARG A 1 138 ? -35.952 3.229 -16.472 1.00 47.19 138 ARG A N 1
ATOM 1021 C CA . ARG A 1 138 ? -37.356 3.138 -16.076 1.00 47.19 138 ARG A CA 1
ATOM 1022 C C . ARG A 1 138 ? -37.864 4.573 -15.995 1.00 47.19 138 ARG A C 1
ATOM 1024 O O . ARG A 1 138 ? -37.445 5.327 -15.122 1.00 47.19 138 ARG A O 1
ATOM 1031 N N . ARG A 1 139 ? -38.693 4.954 -16.969 1.00 42.66 139 ARG A N 1
ATOM 1032 C CA . ARG A 1 139 ? -39.488 6.179 -16.918 1.00 42.66 139 ARG A CA 1
ATOM 1033 C C . ARG A 1 139 ? -40.316 6.144 -15.638 1.00 42.66 139 ARG A C 1
ATOM 1035 O O . ARG A 1 139 ? -40.946 5.134 -15.333 1.00 42.66 139 ARG A O 1
ATOM 1042 N N . SER A 1 140 ? -40.262 7.246 -14.910 1.00 42.75 140 SER A N 1
ATOM 1043 C CA . SER A 1 140 ? -41.070 7.544 -13.741 1.00 42.75 140 SER A CA 1
ATOM 1044 C C . SER A 1 140 ? -42.548 7.484 -14.126 1.00 42.75 140 SER A C 1
ATOM 1046 O O . SER A 1 140 ? -43.025 8.344 -14.862 1.00 42.75 140 SER A O 1
ATOM 1048 N N . ALA A 1 141 ? -43.259 6.466 -13.650 1.00 40.53 141 ALA A N 1
ATOM 1049 C CA . ALA A 1 141 ? -44.706 6.520 -13.531 1.00 40.53 141 ALA A CA 1
ATOM 1050 C C . ALA A 1 141 ? -45.000 6.899 -12.080 1.00 40.53 141 ALA A C 1
ATOM 1052 O O . ALA A 1 141 ? -44.711 6.143 -11.153 1.00 40.53 141 ALA A O 1
ATOM 1053 N N . HIS A 1 142 ? -45.482 8.127 -11.908 1.00 43.47 142 HIS A N 1
ATOM 1054 C CA . HIS A 1 142 ? -46.232 8.528 -10.734 1.00 43.47 142 HIS A CA 1
ATOM 1055 C C . HIS A 1 142 ? -47.434 7.602 -10.606 1.00 43.47 142 HIS A C 1
ATOM 1057 O O . HIS A 1 142 ? -48.280 7.608 -11.489 1.00 43.47 142 HIS A O 1
ATOM 1063 N N . GLU A 1 143 ? -47.517 6.862 -9.509 1.00 35.84 143 GLU A N 1
ATOM 1064 C CA . GLU A 1 143 ? -48.774 6.333 -8.995 1.00 35.84 143 GLU A CA 1
ATOM 1065 C C . GLU A 1 143 ? -48.577 6.069 -7.500 1.00 35.84 143 GLU A C 1
ATOM 1067 O O . GLU A 1 143 ? -47.816 5.196 -7.087 1.00 35.84 143 GLU A O 1
ATOM 1072 N N . THR A 1 144 ? -49.205 6.912 -6.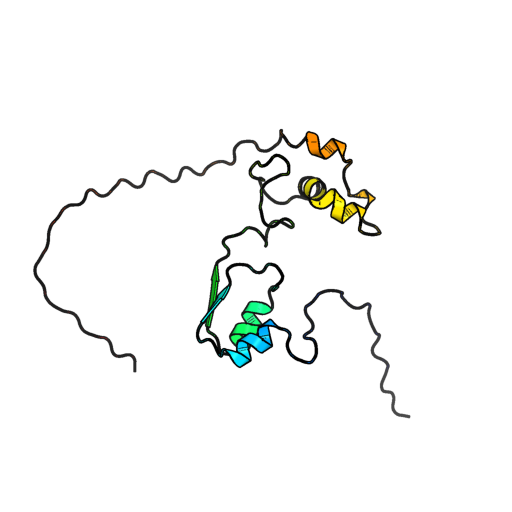685 1.00 46.06 144 THR A N 1
ATOM 1073 C CA . THR A 1 144 ? -49.309 6.753 -5.234 1.00 46.06 144 THR A CA 1
ATOM 1074 C C . THR A 1 144 ? -50.507 5.851 -4.945 1.00 46.06 144 THR A C 1
ATOM 1076 O O . THR A 1 144 ? -51.618 6.237 -5.310 1.00 46.06 144 THR A O 1
ATOM 1079 N N . PRO A 1 145 ? -50.356 4.715 -4.243 1.00 42.62 145 PRO A N 1
ATOM 1080 C CA . PRO A 1 145 ? -51.480 4.065 -3.587 1.00 42.62 145 PRO A CA 1
ATOM 1081 C C . PRO A 1 145 ? -51.485 4.354 -2.071 1.00 42.62 145 PRO A C 1
ATOM 1083 O O . PRO A 1 145 ? -50.438 4.643 -1.483 1.00 42.62 145 PRO A O 1
ATOM 1086 N N . PRO A 1 146 ? -52.668 4.328 -1.430 1.00 44.47 146 PRO A N 1
ATOM 1087 C CA . PRO A 1 146 ? -52.865 4.827 -0.076 1.00 44.47 146 PRO A CA 1
ATOM 1088 C C . PRO A 1 146 ? -52.317 3.866 0.984 1.00 44.47 146 PRO A C 1
ATOM 1090 O O . PRO A 1 146 ? -52.161 2.666 0.763 1.00 44.47 146 PRO A O 1
ATOM 1093 N N . GLY A 1 147 ? -52.024 4.434 2.153 1.00 39.12 147 GLY A N 1
ATOM 1094 C CA . GLY A 1 147 ? -51.317 3.774 3.240 1.00 39.12 147 GLY A CA 1
ATOM 1095 C C . GLY A 1 147 ? -51.997 2.539 3.830 1.00 39.12 147 GLY A C 1
ATOM 1096 O O . GLY A 1 147 ? -53.216 2.391 3.799 1.00 39.12 147 GLY A O 1
ATOM 1097 N N . ARG A 1 148 ? -51.158 1.700 4.444 1.00 41.97 148 ARG A N 1
ATOM 1098 C CA . ARG A 1 148 ? -51.412 0.850 5.620 1.00 41.97 148 ARG A CA 1
ATOM 1099 C C . ARG A 1 148 ? -50.045 0.402 6.152 1.00 41.97 148 ARG A C 1
ATOM 1101 O O . ARG A 1 148 ? -49.168 0.039 5.377 1.00 41.97 148 ARG A O 1
ATOM 1108 N N . GLY A 1 149 ? -49.840 0.566 7.457 1.00 39.44 149 GLY A N 1
ATOM 1109 C CA . GLY A 1 149 ? -48.532 0.493 8.108 1.00 39.44 149 GLY A CA 1
ATOM 1110 C C . GLY A 1 149 ? -47.951 -0.911 8.268 1.00 39.44 149 GLY A C 1
ATOM 1111 O O . GLY A 1 149 ? -48.673 -1.897 8.214 1.00 39.44 149 GLY A O 1
ATOM 1112 N N . PHE A 1 150 ? -46.647 -0.956 8.541 1.00 36.47 150 PHE A N 1
ATOM 1113 C CA . PHE A 1 150 ? -45.928 -2.070 9.169 1.00 36.47 150 PHE A CA 1
ATOM 1114 C C . PHE A 1 150 ? -44.799 -1.444 10.007 1.00 36.47 150 PHE A C 1
ATOM 1116 O O . PHE A 1 150 ? -43.945 -0.743 9.479 1.00 36.47 150 PHE A O 1
ATOM 1123 N N . CYS A 1 151 ? -44.990 -1.348 11.323 1.00 35.88 151 CYS A N 1
ATOM 1124 C CA . CYS A 1 151 ? -44.567 -2.310 12.348 1.00 35.88 151 CYS A CA 1
ATOM 1125 C C . CYS A 1 151 ? -43.054 -2.247 12.617 1.00 35.88 151 CYS A C 1
ATOM 1127 O O . CYS A 1 151 ? -42.244 -2.831 11.904 1.00 35.88 151 CYS A O 1
ATOM 1129 N N . ALA A 1 152 ? -42.703 -1.527 13.685 1.00 39.16 152 ALA A N 1
ATOM 1130 C CA . ALA A 1 152 ? -41.377 -1.517 14.282 1.00 39.16 152 ALA A CA 1
ATOM 1131 C C . ALA A 1 152 ? -41.026 -2.922 14.795 1.00 39.16 152 ALA A C 1
ATOM 1133 O O . ALA A 1 152 ? -41.725 -3.463 15.653 1.00 39.16 152 ALA A O 1
ATOM 1134 N N . ALA A 1 153 ? -39.937 -3.502 14.293 1.00 41.38 153 ALA A N 1
ATOM 1135 C CA . ALA A 1 153 ? -39.333 -4.680 14.896 1.00 41.38 153 ALA A CA 1
ATOM 1136 C C . ALA A 1 153 ? -38.368 -4.219 15.996 1.00 41.38 153 ALA A C 1
ATOM 1138 O O . ALA A 1 153 ? -37.329 -3.619 15.723 1.00 41.38 153 ALA A O 1
ATOM 1139 N N . ARG A 1 154 ? -38.756 -4.482 17.248 1.00 36.50 154 ARG A N 1
ATOM 1140 C CA . ARG A 1 154 ? -37.864 -4.464 18.408 1.00 36.50 154 ARG A CA 1
ATOM 1141 C C . ARG A 1 154 ? -36.797 -5.537 18.212 1.00 36.50 154 ARG A C 1
ATOM 1143 O O . ARG A 1 154 ? -37.131 -6.688 17.950 1.00 36.50 154 ARG A O 1
ATOM 1150 N N . ILE A 1 155 ? -35.541 -5.153 18.385 1.00 39.06 155 ILE A N 1
ATOM 1151 C CA . ILE A 1 155 ? -34.440 -6.087 18.604 1.00 39.06 155 ILE A CA 1
ATOM 1152 C C . ILE A 1 155 ? -34.503 -6.440 20.093 1.00 39.06 155 ILE A C 1
ATOM 1154 O O . ILE A 1 155 ? -34.461 -5.544 20.937 1.00 39.06 155 ILE A O 1
ATOM 1158 N N . SER A 1 156 ? -34.746 -7.719 20.382 1.00 49.81 156 SER A N 1
ATOM 1159 C CA . SER A 1 156 ? -34.516 -8.321 21.703 1.00 49.81 156 SER A CA 1
ATOM 1160 C C . SER A 1 156 ? -33.081 -8.813 21.786 1.00 49.81 156 SER A C 1
ATOM 1162 O O . SER A 1 156 ? -32.557 -9.204 20.718 1.00 49.81 156 SER A O 1
#

Foldseek 3Di:
DDDPDDDDPDDDDPDDPDADDPGDPLLVCCQVVVEQEDEAADCVVVHPCSQVSNVVSVHHYHYHPPWCVVFAVVGHCAALVRHRHPGDDQLRNLLVCLVVQCVDPPRNVSRDDPVVSVVPPPPPDDDPPPPPDDPPPPPDDDDDDDDDDDDDDDDD

Secondary structure (DSSP, 8-state):
----PPPP-PPP--SS-SPPSS--HHHHHHHHH--SEEEE---TTT-THHHHHHHHTT-EEEE---S-TTT-TTSS-B-TTSPBP----HHHHHHHHHHHHHTSTTTGGGSPPGGGGSS-TT--PPP----------------PPPP---------